Protein AF-A0A5S9M4U3-F1 (afdb_monomer)

InterPro domains:
  IPR005119 LysR, substrate-binding [PF03466] (2-97)
  IPR050950 HTH-type LysR transcriptional regulators [PTHR30419] (2-100)

Solvent-accessible surface area (backbone atoms only — not comparable to full-atom values): 9336 Å² total; per-residue (Å²): 132,76,88,87,79,42,76,60,57,55,48,52,53,52,37,47,74,72,73,43,84,86,84,79,92,76,88,82,89,54,63,70,58,49,49,55,40,22,76,67,69,76,48,7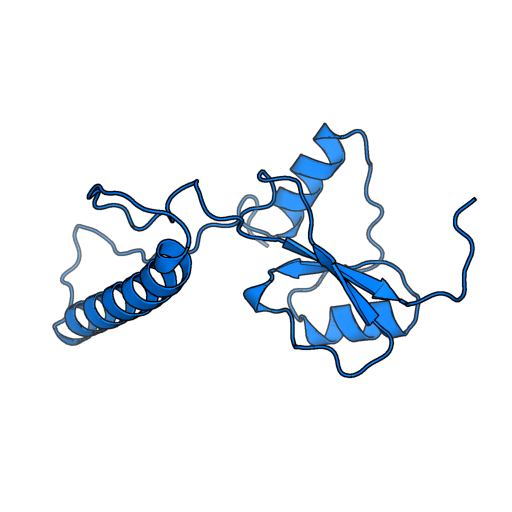3,40,85,41,54,49,90,72,59,66,90,71,92,64,69,53,45,77,45,73,51,88,60,79,80,55,51,80,90,75,73,92,84,80,63,88,92,54,88,75,50,71,70,54,53,52,50,50,50,55,55,50,55,53,52,49,52,55,49,48,66,64,35,77,79,57,89,86,86,84,91,73,101,57,78,62,79,70,90,87,58,89,54,46,34,30,31,41,39,56,71,67,81,85,81,92,127

Sequence (140 aa):
MKRGYGTRDLVDSVCKSAGIDLKYVYEGDEPTRLISLVEAEIGLAFIPSTAAKISWGKIKYLQVENHELVRDIALLWHTSRYMTQASLEFRKVVLDYFEAISNQSINLMHDSSRFDFFTRPKSQPASNIFLQVDGDEQFT

Organism: Bacillus safensis (NCBI:txid561879)

Foldseek 3Di:
DDPDADLVNLVCVVCVVVVHDDDDPDDDDDVVVQVVCQVVVVDKDWDFPVSDDPDPDQKDKAWDPDQSSDDWDADDDDPPDDQDPVNVVVVVVVVVVVVVVVVVVCVVPDDDDDDPDRGPPSPDRRTTIMIHGPDDDDDD

pLDDT: mean 71.34, std 19.54, range [30.78, 95.62]

Secondary structure (DSSP, 8-state):
--TTSSHHHHHHHHHHHTT-----S---S-HHHHHHHHHTTS--EEEEGGG-----SSEEEEEP--TTS---------TTSPPPHHHHHHHHHHHHHHHHHHHHHHTTS-------S-S--TTS---EEEEEE--SS---

Structure (mmCIF, N/CA/C/O backbone):
data_AF-A0A5S9M4U3-F1
#
_entry.id   AF-A0A5S9M4U3-F1
#
loop_
_atom_site.group_PDB
_atom_site.id
_atom_site.type_symbol
_atom_site.label_atom_id
_atom_site.label_alt_id
_atom_site.label_comp_id
_atom_site.label_asym_id
_atom_site.label_entity_id
_atom_site.label_seq_id
_atom_site.pdbx_PDB_ins_code
_atom_site.Cartn_x
_atom_site.Cartn_y
_atom_site.Cartn_z
_atom_site.occupancy
_atom_site.B_iso_or_equiv
_atom_site.auth_seq_id
_atom_site.auth_comp_id
_atom_site.auth_asym_id
_atom_site.auth_atom_id
_atom_site.pdbx_PDB_model_num
ATOM 1 N N . MET A 1 1 ? 4.776 -15.597 1.273 1.00 47.84 1 MET A N 1
ATOM 2 C CA . MET A 1 1 ? 3.856 -14.442 1.160 1.00 47.84 1 MET A CA 1
ATOM 3 C C . MET A 1 1 ? 2.558 -14.901 0.501 1.00 47.84 1 MET A C 1
ATOM 5 O O . MET A 1 1 ? 2.615 -15.786 -0.347 1.00 47.84 1 MET A O 1
ATOM 9 N N . LYS A 1 2 ? 1.389 -14.398 0.929 1.00 38.59 2 LYS A N 1
ATOM 10 C CA . LYS A 1 2 ? 0.100 -14.735 0.292 1.00 38.59 2 LYS A CA 1
ATOM 11 C C . LYS A 1 2 ? 0.012 -14.032 -1.066 1.00 38.59 2 LYS A C 1
ATOM 13 O O . LYS A 1 2 ? 0.212 -12.825 -1.121 1.00 38.59 2 LYS A O 1
ATOM 18 N N . ARG A 1 3 ? -0.304 -14.785 -2.123 1.00 40.22 3 ARG A N 1
ATOM 19 C CA . ARG A 1 3 ? -0.562 -14.253 -3.469 1.00 40.22 3 ARG A CA 1
ATOM 20 C C . ARG A 1 3 ? -1.827 -13.386 -3.464 1.00 40.22 3 ARG A C 1
ATOM 22 O O . ARG A 1 3 ? -2.834 -13.805 -2.891 1.00 40.22 3 ARG A O 1
ATOM 29 N N . GLY A 1 4 ? -1.773 -12.224 -4.109 1.00 48.28 4 GLY A N 1
ATOM 30 C CA . GLY A 1 4 ? -2.930 -11.392 -4.461 1.00 48.28 4 GLY A CA 1
ATOM 31 C C . GLY A 1 4 ? -3.094 -10.083 -3.686 1.00 48.28 4 GLY A C 1
ATOM 32 O O . GLY A 1 4 ? -4.063 -9.375 -3.932 1.00 48.28 4 GLY A O 1
ATOM 33 N N . TYR A 1 5 ? -2.192 -9.746 -2.758 1.00 54.50 5 TYR A N 1
ATOM 34 C CA . TYR A 1 5 ? -2.310 -8.530 -1.929 1.00 54.50 5 TYR A CA 1
ATOM 35 C C . TYR A 1 5 ? -0.956 -7.877 -1.599 1.00 54.50 5 TYR A C 1
ATOM 37 O O . TYR A 1 5 ? -0.856 -7.093 -0.651 1.00 54.50 5 TYR A O 1
ATOM 45 N N . GLY A 1 6 ? 0.113 -8.212 -2.323 1.00 71.50 6 GLY A N 1
ATOM 46 C CA . GLY A 1 6 ? 1.417 -7.562 -2.174 1.00 71.50 6 GLY A CA 1
ATOM 47 C C . GLY A 1 6 ? 1.564 -6.363 -3.109 1.00 71.50 6 GLY A C 1
ATOM 48 O O . GLY A 1 6 ? 1.027 -6.376 -4.212 1.00 71.50 6 GLY A O 1
ATOM 49 N N . THR A 1 7 ? 2.342 -5.351 -2.708 1.00 77.00 7 THR A N 1
ATOM 50 C CA . THR A 1 7 ? 2.776 -4.266 -3.613 1.00 77.00 7 THR A CA 1
ATOM 51 C C . THR A 1 7 ? 3.418 -4.840 -4.879 1.00 77.00 7 THR A C 1
ATOM 53 O O . THR A 1 7 ? 3.184 -4.329 -5.966 1.00 77.00 7 THR A O 1
ATOM 56 N N . ARG A 1 8 ? 4.147 -5.957 -4.744 1.00 82.56 8 ARG A N 1
ATOM 57 C CA . ARG A 1 8 ? 4.751 -6.687 -5.858 1.00 82.56 8 ARG A CA 1
ATOM 58 C C . ARG A 1 8 ? 3.736 -7.185 -6.883 1.00 82.56 8 ARG A C 1
ATOM 60 O O . ARG A 1 8 ? 3.893 -6.860 -8.044 1.00 82.56 8 ARG A O 1
ATOM 67 N N . ASP A 1 9 ? 2.702 -7.919 -6.467 1.00 84.38 9 ASP A N 1
ATOM 68 C CA . ASP A 1 9 ? 1.722 -8.491 -7.405 1.00 84.38 9 ASP A CA 1
ATOM 69 C C . ASP A 1 9 ? 1.047 -7.395 -8.250 1.00 84.38 9 ASP A C 1
ATOM 71 O O . ASP A 1 9 ? 0.834 -7.561 -9.451 1.00 84.38 9 ASP A O 1
ATOM 75 N N . LEU A 1 10 ? 0.739 -6.256 -7.618 1.00 83.56 10 LEU A N 1
ATOM 76 C CA . LEU A 1 10 ? 0.146 -5.096 -8.281 1.00 83.56 10 LEU A CA 1
ATOM 77 C C . LEU A 1 10 ? 1.114 -4.472 -9.296 1.00 83.56 10 LEU A C 1
ATOM 79 O O . LEU A 1 10 ? 0.748 -4.220 -10.442 1.00 83.56 10 LEU A O 1
ATOM 83 N N . VAL A 1 11 ? 2.356 -4.256 -8.872 1.00 85.50 11 VAL A N 1
ATOM 84 C CA . VAL A 1 11 ? 3.433 -3.710 -9.701 1.00 85.50 11 VAL A CA 1
ATOM 85 C C . VAL A 1 11 ? 3.743 -4.612 -10.893 1.00 85.50 11 VAL A C 1
ATOM 87 O O . VAL A 1 11 ? 3.779 -4.128 -12.021 1.00 85.50 11 VAL A O 1
ATOM 90 N N . ASP A 1 12 ? 3.900 -5.913 -10.655 1.00 87.44 12 ASP A N 1
ATOM 91 C CA . ASP A 1 12 ? 4.133 -6.925 -11.684 1.00 87.44 12 ASP A CA 1
ATOM 92 C C . ASP A 1 12 ? 3.002 -6.903 -12.715 1.00 87.44 12 ASP A C 1
ATOM 94 O O . ASP A 1 12 ? 3.259 -6.873 -13.918 1.00 87.44 12 ASP A O 1
A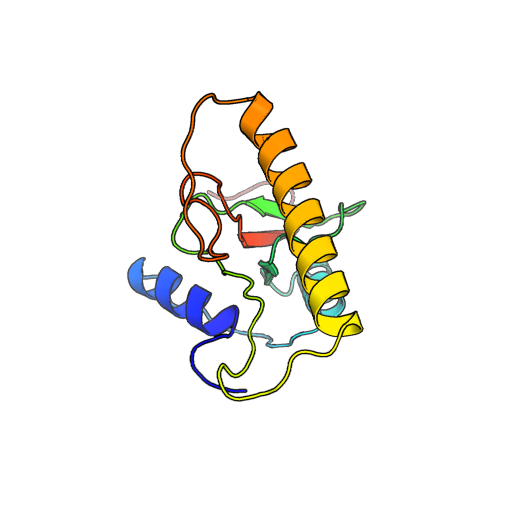TOM 98 N N . SER A 1 13 ? 1.744 -6.869 -12.260 1.00 86.06 13 SER A N 1
ATOM 99 C CA . SER A 1 13 ? 0.580 -6.825 -13.149 1.00 86.06 13 SER A CA 1
ATOM 100 C C . SER A 1 13 ? 0.58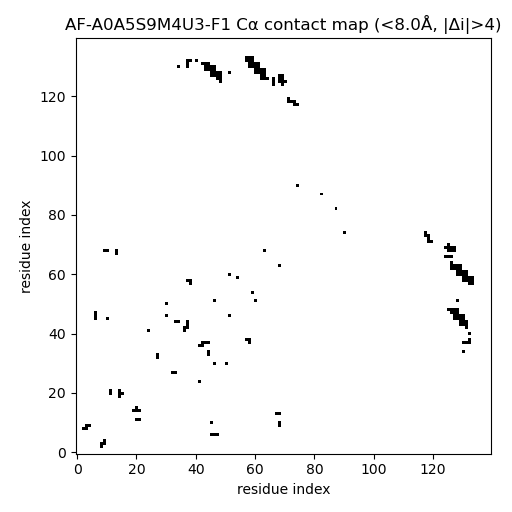6 -5.582 -14.040 1.00 86.06 13 SER A C 1
ATOM 102 O O . SER A 1 13 ? 0.400 -5.701 -15.253 1.00 86.06 13 SER A O 1
ATOM 104 N N . VAL A 1 14 ? 0.816 -4.399 -13.463 1.00 85.81 14 VAL A N 1
ATOM 105 C CA . VAL A 1 14 ? 0.801 -3.139 -14.219 1.00 85.81 14 VAL A CA 1
ATOM 106 C C . VAL A 1 14 ? 1.990 -3.055 -15.174 1.00 85.81 14 VAL A C 1
ATOM 108 O O . VAL A 1 14 ? 1.794 -2.797 -16.361 1.00 85.81 14 VAL A O 1
ATOM 111 N N . CYS A 1 15 ? 3.211 -3.334 -14.715 1.00 86.12 15 CYS A N 1
ATOM 112 C CA . CYS A 1 15 ? 4.393 -3.307 -15.578 1.00 86.12 15 CYS A CA 1
ATOM 113 C C . CYS A 1 15 ? 4.273 -4.313 -16.725 1.00 86.12 15 CYS A C 1
ATOM 115 O O . CYS A 1 15 ? 4.509 -3.953 -17.878 1.00 86.12 15 CYS A O 1
ATOM 117 N N . LYS A 1 16 ? 3.784 -5.527 -16.449 1.00 88.81 16 LYS A N 1
ATOM 118 C CA . LYS A 1 16 ? 3.544 -6.532 -17.486 1.00 88.81 16 LYS A CA 1
ATOM 119 C C . LYS A 1 16 ? 2.493 -6.086 -18.502 1.00 88.81 16 LYS A C 1
ATOM 121 O O . LYS A 1 16 ? 2.673 -6.330 -19.692 1.00 88.81 16 LYS A O 1
ATOM 126 N N . SER A 1 17 ? 1.423 -5.416 -18.064 1.00 86.44 17 SER A N 1
ATOM 127 C CA . SER A 1 17 ? 0.411 -4.856 -18.976 1.00 86.44 17 SER A CA 1
ATOM 128 C C . SER A 1 17 ? 0.977 -3.758 -19.887 1.00 86.44 17 SER A C 1
ATOM 130 O O . SER A 1 17 ? 0.551 -3.630 -21.031 1.00 86.44 17 SER A O 1
ATOM 132 N N . ALA A 1 18 ? 2.001 -3.039 -19.416 1.00 86.00 18 ALA A N 1
ATOM 133 C CA . ALA A 1 18 ? 2.753 -2.050 -20.182 1.00 86.00 18 ALA A CA 1
ATOM 134 C C . ALA A 1 18 ? 3.895 -2.657 -21.028 1.00 86.00 18 ALA A C 1
ATOM 136 O O . ALA A 1 18 ? 4.658 -1.917 -21.644 1.00 86.00 18 ALA A O 1
ATOM 137 N N . GLY A 1 19 ? 4.047 -3.988 -21.059 1.00 89.38 19 GLY A N 1
ATOM 138 C CA . GLY A 1 19 ? 5.121 -4.669 -21.793 1.00 89.38 19 GLY A CA 1
ATOM 139 C C . GLY A 1 19 ? 6.500 -4.592 -21.126 1.00 89.38 19 GLY A C 1
ATOM 140 O O . GLY A 1 19 ? 7.504 -4.900 -21.765 1.00 89.38 19 GLY A O 1
ATOM 141 N N . ILE A 1 20 ? 6.561 -4.195 -19.854 1.00 87.25 20 ILE A N 1
ATOM 142 C CA . ILE A 1 20 ? 7.789 -4.095 -19.062 1.00 87.25 20 ILE A CA 1
ATOM 143 C C . ILE A 1 20 ? 7.940 -5.363 -18.218 1.00 87.25 20 ILE A C 1
ATOM 145 O O . ILE A 1 20 ? 7.077 -5.678 -17.399 1.00 87.25 20 ILE A O 1
ATOM 149 N N . ASP A 1 21 ? 9.062 -6.062 -18.383 1.00 86.12 21 ASP A N 1
ATOM 150 C CA . ASP A 1 21 ? 9.426 -7.217 -17.558 1.00 86.12 21 ASP A CA 1
ATOM 151 C C . ASP A 1 21 ? 10.446 -6.805 -16.485 1.00 86.12 21 ASP A C 1
ATOM 153 O O . ASP A 1 21 ? 11.578 -6.415 -16.792 1.00 86.12 21 ASP A O 1
ATOM 157 N N . LEU A 1 22 ? 10.027 -6.832 -15.218 1.00 85.25 22 LEU A N 1
ATOM 158 C CA . LEU A 1 22 ? 10.832 -6.361 -14.092 1.00 85.25 22 LEU A CA 1
ATOM 159 C C . LEU A 1 22 ? 11.833 -7.431 -13.643 1.00 85.25 22 LEU A C 1
ATOM 161 O O . LEU A 1 22 ? 11.474 -8.565 -13.327 1.00 85.25 22 LEU A O 1
ATOM 165 N N . LYS A 1 23 ? 13.106 -7.045 -13.522 1.00 87.06 23 LYS A N 1
ATOM 166 C CA . LYS A 1 23 ? 14.156 -7.893 -12.941 1.00 87.06 23 LYS A CA 1
ATOM 167 C C . LYS A 1 23 ? 14.411 -7.491 -11.496 1.00 87.06 23 LYS A C 1
ATOM 169 O O . LYS A 1 23 ? 14.952 -6.425 -11.223 1.00 87.06 23 LYS A O 1
ATOM 174 N N . TYR A 1 24 ? 14.042 -8.368 -10.571 1.00 85.69 24 TYR A N 1
ATOM 175 C CA . TYR A 1 24 ? 14.189 -8.121 -9.141 1.00 85.69 24 TYR A CA 1
ATOM 176 C C . TYR A 1 24 ? 15.568 -8.546 -8.635 1.00 85.69 24 TYR A C 1
ATOM 178 O O . TYR A 1 24 ? 15.931 -9.717 -8.723 1.00 85.69 24 TYR A O 1
ATOM 186 N N . VAL A 1 25 ? 16.306 -7.600 -8.052 1.00 85.62 25 VAL A N 1
ATOM 187 C CA . VAL A 1 25 ? 17.566 -7.869 -7.331 1.00 85.62 25 VAL A CA 1
ATOM 188 C C . VAL A 1 25 ? 17.306 -8.119 -5.840 1.00 85.62 25 VAL A C 1
ATOM 190 O O . VAL A 1 25 ? 18.057 -8.836 -5.184 1.00 85.62 25 VAL A O 1
ATOM 193 N N . TYR A 1 26 ? 16.219 -7.560 -5.299 1.00 85.56 26 TYR A N 1
ATOM 194 C CA . TYR A 1 26 ? 15.832 -7.706 -3.899 1.00 85.56 26 TYR A CA 1
ATOM 195 C C . TYR A 1 26 ? 14.311 -7.591 -3.718 1.00 85.56 26 TYR A C 1
ATOM 197 O O . TYR A 1 26 ? 13.651 -6.824 -4.419 1.00 85.56 26 TYR A O 1
ATOM 205 N N . GLU A 1 27 ? 13.768 -8.333 -2.751 1.00 84.00 27 GLU A N 1
ATOM 206 C CA . GLU A 1 27 ? 12.375 -8.258 -2.305 1.00 84.00 27 GLU A CA 1
ATOM 207 C C . GLU A 1 27 ? 12.334 -8.304 -0.772 1.00 84.00 27 GLU A C 1
ATOM 209 O O . GLU A 1 27 ? 12.927 -9.187 -0.151 1.00 84.00 27 GLU A O 1
ATOM 214 N N . GLY A 1 28 ? 11.625 -7.355 -0.164 1.00 82.12 28 GLY A N 1
ATOM 215 C CA . GLY A 1 28 ? 11.455 -7.253 1.282 1.00 82.12 28 GLY A CA 1
ATOM 216 C C . GLY A 1 28 ? 10.345 -6.267 1.635 1.00 82.12 28 GLY A C 1
ATOM 217 O O . GLY A 1 28 ? 9.947 -5.449 0.806 1.00 82.12 28 GLY A O 1
ATOM 218 N N . ASP A 1 29 ? 9.827 -6.368 2.855 1.00 78.94 29 ASP A N 1
ATOM 219 C CA . ASP A 1 29 ? 8.747 -5.529 3.386 1.00 78.94 29 ASP A CA 1
ATOM 220 C C . ASP A 1 29 ? 9.243 -4.327 4.201 1.00 78.94 29 ASP A C 1
ATOM 222 O O . ASP A 1 29 ? 8.443 -3.459 4.538 1.00 78.94 29 ASP A O 1
ATOM 226 N N . GLU A 1 30 ? 10.549 -4.242 4.467 1.00 83.69 30 GLU A N 1
ATOM 227 C CA . GLU A 1 30 ? 11.165 -3.163 5.237 1.00 83.69 30 GLU A CA 1
ATOM 228 C C . GLU A 1 30 ? 11.531 -1.956 4.342 1.00 83.69 30 GLU A C 1
ATOM 230 O O . GLU A 1 30 ? 12.505 -2.028 3.578 1.00 83.69 30 GLU A O 1
ATOM 235 N N . PRO A 1 31 ? 10.819 -0.811 4.436 1.00 81.31 31 PRO A N 1
ATOM 236 C CA . PRO A 1 31 ? 11.045 0.331 3.549 1.00 81.31 31 PRO A CA 1
ATOM 237 C C . PRO A 1 31 ? 12.430 0.953 3.718 1.00 81.31 31 PRO A C 1
ATOM 239 O O . PRO A 1 31 ? 13.024 1.402 2.738 1.00 81.31 31 PRO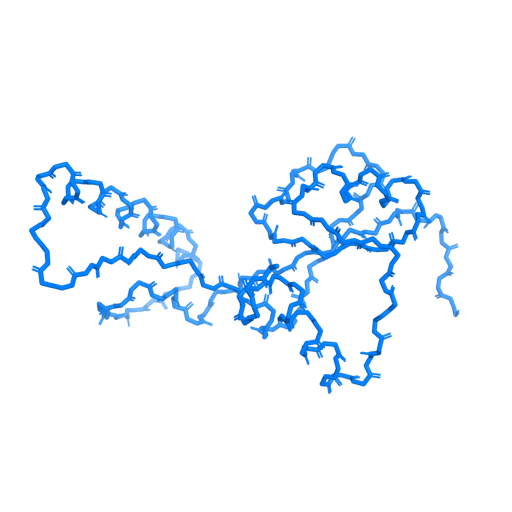 A O 1
ATOM 242 N N . THR A 1 32 ? 12.978 0.957 4.940 1.00 85.19 32 THR A N 1
ATOM 243 C CA . THR A 1 32 ? 14.323 1.501 5.180 1.00 85.19 32 THR A CA 1
ATOM 244 C C . THR A 1 32 ? 15.391 0.711 4.432 1.00 85.19 32 THR A C 1
ATOM 246 O O . THR A 1 32 ? 16.329 1.301 3.900 1.00 85.19 32 THR A O 1
ATOM 249 N N . ARG A 1 33 ? 15.215 -0.609 4.298 1.00 86.75 33 ARG A N 1
ATOM 250 C CA . ARG A 1 33 ? 16.144 -1.454 3.552 1.00 86.75 33 ARG A CA 1
ATOM 251 C C . ARG A 1 33 ? 16.085 -1.174 2.055 1.00 86.75 33 ARG A C 1
ATOM 253 O O . ARG A 1 33 ? 17.139 -1.098 1.430 1.00 86.75 33 ARG A O 1
ATOM 260 N N . LEU A 1 34 ? 14.886 -0.987 1.500 1.00 86.38 34 LEU A N 1
ATOM 261 C CA . LEU A 1 34 ? 14.705 -0.602 0.097 1.00 86.38 34 LEU A CA 1
ATOM 262 C C . LEU A 1 34 ? 15.360 0.750 -0.199 1.00 86.38 34 LEU A C 1
ATOM 264 O O . LEU A 1 34 ? 16.102 0.860 -1.170 1.00 86.38 34 LEU A O 1
ATOM 268 N N . ILE A 1 35 ? 15.155 1.739 0.676 1.00 86.06 35 ILE A N 1
ATOM 269 C CA . ILE A 1 35 ? 15.789 3.059 0.577 1.00 86.06 35 ILE A CA 1
ATOM 270 C C . ILE A 1 35 ? 17.316 2.930 0.525 1.00 86.06 35 ILE A C 1
ATOM 272 O O . ILE A 1 35 ? 17.928 3.438 -0.409 1.00 86.06 35 ILE A O 1
ATOM 276 N N . SER A 1 36 ? 17.926 2.193 1.459 1.00 87.44 36 SER A N 1
ATOM 277 C CA . SER A 1 36 ? 19.386 2.032 1.489 1.00 87.44 36 SER A CA 1
ATOM 278 C C . SER A 1 36 ? 19.954 1.324 0.256 1.00 87.44 36 SER A C 1
ATOM 280 O O . SER A 1 36 ? 21.097 1.574 -0.114 1.00 87.44 36 SER A O 1
ATOM 282 N N . LEU A 1 37 ? 19.196 0.422 -0.377 1.00 88.62 37 LEU A N 1
ATOM 283 C CA . LEU A 1 37 ? 19.628 -0.228 -1.620 1.00 88.62 37 LEU A CA 1
ATOM 284 C C . LEU A 1 37 ? 19.579 0.741 -2.804 1.00 88.62 37 LEU A C 1
ATOM 286 O O . LEU A 1 37 ? 20.479 0.717 -3.640 1.00 88.62 37 LEU A O 1
ATOM 290 N N . VAL A 1 38 ? 18.564 1.608 -2.854 1.00 88.81 38 VAL A N 1
ATOM 291 C CA . VAL A 1 38 ? 18.490 2.667 -3.866 1.00 88.81 38 VAL A CA 1
ATOM 292 C C . VAL A 1 38 ? 19.627 3.659 -3.659 1.00 88.81 38 VAL A C 1
ATOM 294 O O . VAL A 1 38 ? 20.347 3.924 -4.605 1.00 88.81 38 VAL A O 1
ATOM 297 N N . GLU A 1 39 ? 19.875 4.125 -2.433 1.00 87.38 39 GLU A N 1
ATOM 298 C CA . GLU A 1 39 ? 21.010 5.011 -2.114 1.00 87.38 39 GLU A CA 1
ATOM 299 C C . GLU A 1 39 ? 22.377 4.421 -2.491 1.00 87.38 39 GLU A C 1
ATOM 301 O O . GLU A 1 39 ? 23.305 5.169 -2.785 1.00 87.38 39 GLU A O 1
ATOM 306 N N . ALA A 1 40 ? 22.500 3.092 -2.489 1.00 88.62 40 ALA A N 1
ATOM 307 C CA . ALA A 1 40 ? 23.689 2.366 -2.929 1.00 88.62 40 ALA A CA 1
ATOM 308 C C . ALA A 1 40 ? 23.728 2.106 -4.450 1.00 88.62 40 ALA A C 1
ATOM 310 O O . ALA A 1 40 ? 24.543 1.303 -4.899 1.00 88.62 40 ALA A O 1
ATOM 311 N N . GLU A 1 41 ? 22.839 2.735 -5.226 1.00 88.19 41 GLU A N 1
ATOM 312 C CA . GLU A 1 41 ? 22.751 2.642 -6.693 1.00 88.19 41 GLU A CA 1
ATOM 313 C C . GLU A 1 41 ? 22.509 1.216 -7.218 1.00 88.19 41 GLU A C 1
ATOM 315 O O . GLU A 1 41 ? 22.803 0.888 -8.365 1.00 88.19 41 GLU A O 1
ATOM 320 N N . ILE A 1 42 ? 21.912 0.348 -6.394 1.00 88.50 42 ILE A N 1
ATOM 321 C CA . ILE A 1 42 ? 21.604 -1.039 -6.782 1.00 88.50 42 ILE A CA 1
ATOM 322 C C . ILE A 1 42 ? 20.403 -1.093 -7.744 1.00 88.50 42 ILE A C 1
ATOM 324 O O . ILE A 1 42 ? 20.237 -2.069 -8.478 1.00 88.50 42 ILE A O 1
ATOM 328 N N . GLY A 1 43 ? 19.567 -0.050 -7.770 1.00 87.06 43 GLY A N 1
ATOM 329 C CA . GLY A 1 43 ? 18.470 0.090 -8.725 1.00 87.06 43 GLY A CA 1
ATOM 330 C C . GLY A 1 43 ? 17.350 1.005 -8.235 1.00 87.06 43 GLY A C 1
ATOM 331 O O . GLY A 1 43 ? 17.571 1.913 -7.438 1.00 87.06 43 GLY A O 1
ATOM 332 N N . LEU A 1 44 ? 16.134 0.736 -8.719 1.00 88.75 44 LEU A N 1
ATOM 333 C CA . LEU A 1 44 ? 14.902 1.434 -8.344 1.00 88.75 44 LEU A CA 1
ATOM 334 C C . LEU A 1 44 ? 14.095 0.611 -7.336 1.00 88.75 44 LEU A C 1
ATOM 336 O O . LEU A 1 44 ? 14.114 -0.621 -7.366 1.00 88.75 44 LEU A O 1
ATOM 340 N N . ALA A 1 45 ? 13.324 1.293 -6.490 1.00 88.00 45 ALA A N 1
ATOM 341 C CA . ALA A 1 45 ? 12.391 0.643 -5.573 1.00 88.00 45 ALA A CA 1
ATOM 342 C C . ALA A 1 45 ? 10.973 1.188 -5.734 1.00 88.00 45 ALA A C 1
ATOM 344 O O . ALA A 1 45 ? 10.779 2.395 -5.848 1.00 88.00 45 ALA A O 1
ATOM 345 N N . PHE A 1 46 ? 9.994 0.287 -5.676 1.00 86.50 46 PHE A N 1
ATOM 346 C CA . PHE A 1 46 ? 8.574 0.612 -5.580 1.00 86.50 46 PHE A CA 1
ATOM 347 C C . PHE A 1 46 ? 8.162 0.642 -4.111 1.00 86.50 46 PHE A C 1
ATOM 349 O O . PHE A 1 46 ? 8.306 -0.368 -3.416 1.00 86.50 46 PHE A O 1
ATOM 356 N N . ILE A 1 47 ? 7.600 1.755 -3.645 1.00 82.25 47 ILE A N 1
ATOM 357 C CA . ILE A 1 47 ? 7.098 1.878 -2.275 1.00 82.25 47 ILE A CA 1
ATOM 358 C C . ILE A 1 47 ? 5.720 2.559 -2.240 1.00 82.25 47 ILE A C 1
ATOM 360 O O . ILE A 1 47 ? 5.435 3.458 -3.035 1.00 82.25 47 ILE A O 1
ATOM 364 N N . PRO A 1 48 ? 4.830 2.158 -1.316 1.00 79.69 48 PRO A N 1
ATOM 365 C CA . PRO A 1 48 ? 3.599 2.902 -1.078 1.00 79.69 48 PRO A CA 1
ATOM 366 C C . PRO A 1 48 ? 3.914 4.324 -0.598 1.00 79.69 48 PRO A C 1
ATOM 368 O O . PRO A 1 48 ? 4.819 4.512 0.217 1.00 79.69 48 PRO A O 1
ATOM 371 N N . SER A 1 49 ? 3.126 5.316 -1.018 1.00 78.88 49 SER A N 1
ATOM 372 C CA . SER A 1 49 ? 3.273 6.710 -0.558 1.00 78.88 49 SER A CA 1
ATOM 373 C C . SER A 1 49 ? 3.205 6.865 0.962 1.00 78.88 49 SER A C 1
ATOM 375 O O . SER A 1 49 ? 3.879 7.720 1.519 1.00 78.88 49 SER A O 1
ATOM 377 N N . THR A 1 50 ? 2.466 6.003 1.662 1.00 7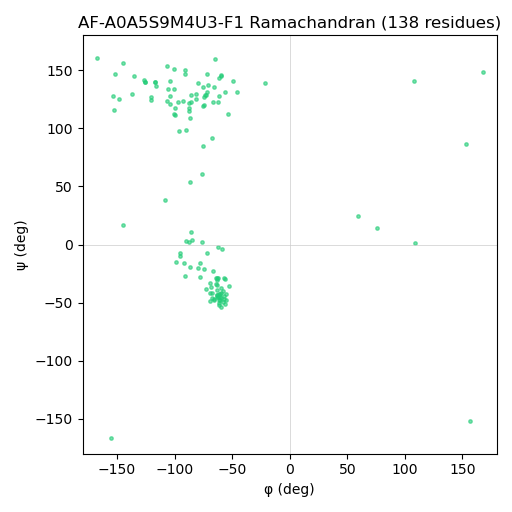7.31 50 THR A N 1
ATOM 378 C CA . THR A 1 50 ? 2.402 6.002 3.134 1.00 77.31 50 THR A CA 1
ATOM 379 C C . THR A 1 50 ? 3.723 5.619 3.806 1.00 77.31 50 THR A C 1
ATOM 381 O O . THR A 1 50 ? 3.924 5.933 4.975 1.00 77.31 50 THR A O 1
ATOM 384 N N . ALA A 1 51 ? 4.602 4.905 3.098 1.00 75.94 51 ALA A N 1
ATOM 385 C CA . ALA A 1 51 ? 5.934 4.533 3.571 1.00 75.94 51 ALA A CA 1
ATOM 386 C C . ALA A 1 51 ? 7.017 5.518 3.100 1.00 75.94 51 ALA A C 1
ATOM 388 O O . ALA A 1 51 ? 8.155 5.445 3.569 1.00 75.94 51 ALA A O 1
ATOM 389 N N . ALA A 1 52 ? 6.672 6.436 2.191 1.00 73.12 52 ALA A N 1
ATOM 390 C CA . ALA A 1 52 ? 7.567 7.497 1.772 1.00 73.12 52 ALA A CA 1
ATOM 391 C C . ALA A 1 52 ? 7.811 8.441 2.953 1.00 73.12 52 ALA A C 1
ATOM 393 O O . ALA A 1 52 ? 6.887 9.015 3.529 1.00 73.12 52 ALA A O 1
ATOM 394 N N . LYS A 1 53 ? 9.078 8.606 3.322 1.00 68.12 53 LYS A N 1
ATOM 395 C CA . LYS A 1 53 ? 9.496 9.671 4.234 1.00 68.12 53 LYS A CA 1
ATOM 396 C C . LYS A 1 53 ? 9.864 10.882 3.387 1.00 68.12 53 LYS A C 1
ATOM 398 O O . LYS A 1 53 ? 10.407 10.711 2.304 1.00 68.12 53 LYS A O 1
ATOM 403 N N . ILE A 1 54 ? 9.631 12.098 3.878 1.00 58.41 54 ILE A N 1
ATOM 404 C CA . ILE A 1 54 ? 10.200 13.305 3.255 1.00 58.41 54 ILE A CA 1
ATOM 405 C C . ILE A 1 54 ? 11.720 13.073 3.165 1.00 58.41 54 ILE A C 1
ATOM 407 O O . ILE A 1 54 ? 12.361 12.933 4.209 1.00 58.41 54 ILE A O 1
ATOM 411 N N . SER A 1 55 ? 12.293 12.922 1.961 1.00 56.78 55 SER A N 1
ATOM 412 C CA . SER A 1 55 ? 13.741 12.716 1.822 1.00 56.78 55 SER A CA 1
ATOM 413 C C . SER A 1 55 ? 14.467 14.011 2.137 1.00 56.78 55 SER A C 1
ATOM 415 O O . SER A 1 55 ? 14.148 15.069 1.608 1.00 56.78 55 SER A O 1
ATOM 417 N N . TRP A 1 56 ? 15.480 13.903 2.989 1.00 53.06 56 TRP A N 1
ATOM 418 C CA . TRP A 1 56 ? 16.474 14.948 3.233 1.00 53.06 56 TRP A CA 1
ATOM 419 C C . TRP A 1 56 ? 17.822 14.516 2.617 1.00 53.06 56 TRP A C 1
ATOM 421 O O . TRP A 1 56 ? 18.869 14.681 3.235 1.00 53.06 56 TRP A O 1
ATOM 431 N N . GLY A 1 57 ? 17.805 13.873 1.438 1.00 62.34 57 GLY A N 1
ATOM 432 C CA . GLY A 1 57 ? 18.964 13.158 0.879 1.00 62.34 57 GLY A CA 1
ATOM 433 C C . GLY A 1 57 ? 18.969 13.018 -0.651 1.00 62.34 57 GLY A C 1
ATOM 434 O O . GLY A 1 57 ? 18.200 13.680 -1.338 1.00 62.34 57 GLY A O 1
ATOM 435 N N . LYS A 1 58 ? 19.841 12.137 -1.173 1.00 73.19 58 LYS A N 1
ATOM 436 C CA . LYS A 1 58 ? 20.181 11.948 -2.608 1.00 73.19 58 LYS A CA 1
ATOM 437 C C . LYS A 1 58 ? 19.138 11.201 -3.457 1.00 73.19 58 LYS A C 1
ATOM 439 O O . LYS A 1 58 ? 19.381 10.915 -4.627 1.00 73.19 58 LYS A O 1
ATOM 444 N N . ILE A 1 59 ? 18.007 10.829 -2.864 1.00 80.12 59 ILE A N 1
ATOM 445 C CA . ILE A 1 59 ? 16.956 10.066 -3.540 1.00 80.12 59 ILE A CA 1
ATOM 446 C C . ILE A 1 59 ? 15.769 10.963 -3.865 1.00 80.12 59 ILE A C 1
ATOM 448 O O . ILE A 1 59 ? 15.275 11.723 -3.022 1.00 80.12 59 ILE A O 1
ATOM 452 N N . LYS A 1 60 ? 15.294 10.833 -5.098 1.00 81.69 60 LYS A N 1
ATOM 453 C CA . LYS A 1 60 ? 14.089 11.477 -5.596 1.00 81.69 60 LYS A CA 1
ATOM 454 C C . LYS A 1 60 ? 12.941 10.482 -5.591 1.00 81.69 60 LYS A C 1
ATOM 456 O O . LYS A 1 60 ? 13.068 9.342 -6.034 1.00 81.69 60 LYS A O 1
ATOM 461 N N . TYR A 1 61 ? 11.816 10.956 -5.075 1.00 83.12 61 TYR A N 1
ATOM 462 C CA . TYR A 1 61 ? 10.540 10.264 -5.093 1.00 83.12 61 TYR A CA 1
ATOM 463 C C . TYR A 1 61 ? 9.816 10.612 -6.397 1.00 83.12 61 TYR A C 1
ATOM 465 O O . TYR A 1 61 ? 9.458 11.768 -6.613 1.00 83.12 61 TYR A O 1
ATOM 473 N N . LEU A 1 62 ? 9.609 9.626 -7.265 1.00 82.88 62 LEU A N 1
ATOM 474 C CA . LEU A 1 62 ? 8.887 9.772 -8.524 1.00 82.88 62 LEU A CA 1
ATOM 475 C C . LEU A 1 62 ? 7.460 9.264 -8.357 1.00 82.88 62 LEU A C 1
ATOM 477 O O . LEU A 1 62 ? 7.236 8.087 -8.065 1.00 82.88 62 LEU A O 1
ATOM 481 N N . GLN A 1 63 ? 6.492 10.158 -8.527 1.00 75.38 63 GLN A N 1
ATOM 482 C CA . GLN A 1 63 ? 5.084 9.794 -8.511 1.00 75.38 63 GLN A CA 1
ATOM 483 C C . GLN A 1 63 ? 4.707 9.092 -9.814 1.00 75.38 63 GLN A C 1
ATOM 485 O O . GLN A 1 63 ? 5.052 9.552 -10.900 1.00 75.38 63 GLN A O 1
ATOM 490 N N . VAL A 1 64 ? 3.954 8.000 -9.704 1.00 75.12 64 VAL A N 1
ATOM 491 C CA . VAL A 1 64 ? 3.397 7.326 -10.877 1.00 75.12 64 VAL A CA 1
ATOM 492 C C . VAL A 1 64 ? 2.083 7.973 -11.276 1.00 75.12 64 VAL A C 1
ATOM 494 O O . VAL A 1 64 ? 1.184 8.116 -10.449 1.00 75.12 64 VAL A O 1
ATOM 497 N N . GLU A 1 65 ? 1.959 8.325 -12.552 1.00 68.38 65 GLU A N 1
ATOM 498 C CA . GLU A 1 65 ? 0.737 8.912 -13.116 1.00 68.38 65 GLU A CA 1
ATOM 499 C C . GLU A 1 65 ? -0.358 7.865 -13.393 1.00 68.38 65 GLU A C 1
ATOM 501 O O . GLU A 1 65 ? -1.530 8.207 -13.561 1.00 68.38 65 GLU A O 1
ATOM 506 N N . ASN A 1 66 ? -0.005 6.572 -13.419 1.00 67.00 66 ASN A N 1
ATOM 507 C CA . ASN A 1 66 ? -0.970 5.505 -13.667 1.00 67.00 66 ASN A CA 1
ATOM 508 C C . ASN A 1 66 ? -1.862 5.253 -12.436 1.00 67.00 66 ASN A C 1
ATOM 510 O O . ASN A 1 66 ? -1.391 4.843 -11.373 1.00 67.00 66 ASN A O 1
ATOM 514 N N . HIS A 1 67 ? -3.170 5.433 -12.625 1.00 63.66 67 HIS A N 1
ATOM 515 C CA . HIS A 1 67 ? -4.212 5.266 -11.609 1.00 63.66 67 HIS A CA 1
ATOM 516 C C . HIS A 1 67 ? -4.459 3.794 -11.229 1.00 63.66 67 HIS A C 1
ATOM 518 O O . HIS A 1 67 ? -5.202 3.519 -10.290 1.00 63.66 67 HIS A O 1
ATOM 524 N N . GLU A 1 68 ? -3.850 2.843 -11.938 1.00 70.00 68 GLU A N 1
ATOM 525 C CA . GLU A 1 68 ? -3.958 1.410 -11.641 1.00 70.00 68 GLU A CA 1
ATOM 526 C C . GLU A 1 68 ? -3.048 0.967 -10.489 1.00 70.00 68 GLU A C 1
ATOM 528 O O . GLU A 1 68 ? -3.300 -0.056 -9.858 1.00 70.00 68 GLU A O 1
ATOM 533 N N . LEU A 1 69 ? -2.013 1.746 -10.163 1.00 75.75 69 LEU A N 1
ATOM 534 C CA . LEU A 1 69 ? -1.090 1.468 -9.061 1.00 75.75 69 LEU A CA 1
ATOM 535 C C . LEU A 1 69 ? -1.614 2.033 -7.736 1.00 75.75 69 LEU A C 1
ATOM 537 O O . LEU A 1 69 ? -0.931 2.777 -7.036 1.00 75.75 69 LEU A O 1
ATOM 541 N N . VAL A 1 70 ? -2.840 1.652 -7.393 1.00 74.31 70 VAL A N 1
ATOM 542 C CA . VAL A 1 70 ? -3.543 2.078 -6.182 1.00 74.31 70 VAL A CA 1
ATOM 543 C C . VAL A 1 70 ? -3.806 0.870 -5.296 1.00 74.31 70 VAL A C 1
ATOM 545 O O . VAL A 1 70 ? -4.183 -0.202 -5.766 1.00 74.31 70 VAL A O 1
ATOM 548 N N . ARG A 1 71 ? -3.634 1.054 -3.985 1.00 73.62 71 ARG A N 1
ATOM 549 C CA . ARG A 1 71 ? -3.988 0.050 -2.986 1.00 73.62 71 ARG A CA 1
ATOM 550 C C . ARG A 1 71 ? -5.014 0.599 -2.007 1.00 73.62 71 ARG A C 1
ATOM 552 O O . ARG A 1 71 ? -4.766 1.608 -1.352 1.00 73.62 71 ARG A O 1
ATOM 559 N N . ASP A 1 72 ? -6.108 -0.137 -1.850 1.00 75.12 72 ASP A N 1
ATOM 560 C CA . ASP A 1 72 ? -7.112 0.153 -0.834 1.00 75.12 72 ASP A CA 1
ATOM 561 C C . ASP A 1 72 ? -6.679 -0.351 0.547 1.00 75.12 72 ASP A C 1
ATOM 563 O O . ASP A 1 72 ? -6.143 -1.456 0.706 1.00 75.12 72 ASP A O 1
ATOM 567 N N . ILE A 1 73 ? -6.950 0.467 1.563 1.00 75.50 73 ILE A N 1
ATOM 568 C CA . ILE A 1 73 ? -6.854 0.093 2.973 1.00 75.50 73 ILE A CA 1
ATOM 569 C C . ILE A 1 73 ? -8.279 -0.122 3.470 1.00 75.50 73 ILE A C 1
ATOM 571 O O . ILE A 1 73 ? -9.097 0.793 3.423 1.00 75.50 73 ILE A O 1
ATOM 575 N N . ALA A 1 74 ? -8.570 -1.328 3.953 1.00 79.75 74 ALA A N 1
ATOM 576 C CA . ALA A 1 74 ? -9.900 -1.702 4.415 1.00 79.75 74 ALA A CA 1
ATOM 577 C C . ALA A 1 74 ? -9.900 -2.027 5.911 1.00 79.75 74 ALA A C 1
ATOM 579 O O . ALA A 1 74 ? -9.047 -2.769 6.404 1.00 79.75 74 ALA A O 1
ATOM 580 N N . LEU A 1 75 ? -10.912 -1.524 6.618 1.00 82.94 75 LEU A N 1
ATOM 581 C CA . LEU A 1 75 ? -11.263 -1.988 7.956 1.00 82.94 75 LEU A CA 1
ATOM 582 C C . LEU A 1 75 ? -12.234 -3.169 7.821 1.00 82.94 75 LEU A C 1
ATOM 584 O O . LEU A 1 75 ? -13.330 -3.007 7.292 1.00 82.94 75 LEU A O 1
ATOM 588 N N . LEU A 1 76 ? -11.834 -4.356 8.286 1.00 85.75 76 LEU A N 1
ATOM 589 C CA . LEU A 1 76 ? -12.597 -5.599 8.121 1.00 85.75 76 LEU A CA 1
ATOM 590 C C . LEU A 1 76 ? -13.036 -6.171 9.472 1.00 85.75 76 LEU A C 1
ATOM 592 O O . LEU A 1 76 ? -12.263 -6.201 10.429 1.00 85.75 76 LEU A O 1
ATOM 596 N N . TRP A 1 77 ? -14.261 -6.691 9.533 1.00 86.31 77 TRP A N 1
ATOM 597 C CA . TRP A 1 77 ? -14.781 -7.439 10.677 1.00 86.31 77 TRP A CA 1
ATOM 598 C C . TRP A 1 77 ? -15.705 -8.565 10.212 1.00 86.31 77 TRP A C 1
ATOM 600 O O . TRP A 1 77 ? -16.277 -8.524 9.124 1.00 86.31 77 TRP A O 1
ATOM 610 N N . HIS A 1 78 ? -15.852 -9.593 11.046 1.00 88.44 78 HIS A N 1
ATOM 611 C CA . HIS A 1 78 ? -16.771 -10.691 10.769 1.00 88.44 78 HIS A CA 1
ATOM 612 C C . HIS A 1 78 ? -18.198 -10.288 11.154 1.00 88.44 78 HIS A C 1
ATOM 614 O O . HIS A 1 78 ? -18.440 -9.935 12.307 1.00 88.44 78 HIS A O 1
ATOM 620 N N . THR A 1 79 ? -19.149 -10.385 10.225 1.00 84.12 79 THR A N 1
ATOM 621 C CA . THR A 1 79 ? -20.538 -9.927 10.429 1.00 84.12 79 THR A CA 1
ATOM 622 C C . THR A 1 79 ? -21.267 -10.673 11.543 1.00 84.12 79 THR A C 1
ATOM 624 O O . THR A 1 79 ? -22.130 -10.103 12.199 1.00 84.12 79 THR A O 1
ATOM 627 N N . SER A 1 80 ? -20.903 -11.932 11.800 1.00 87.25 80 SER A N 1
ATOM 628 C CA . SER A 1 80 ? -21.529 -12.742 12.853 1.00 87.25 80 SER A CA 1
ATOM 629 C C . SER A 1 80 ? -20.888 -12.590 14.241 1.00 87.25 80 SER A C 1
ATOM 631 O O . SER A 1 80 ? -21.259 -13.326 15.155 1.00 87.25 80 SER A O 1
ATOM 633 N N . ARG A 1 81 ? -19.866 -11.737 14.406 1.00 85.06 81 ARG A N 1
ATOM 634 C CA . ARG A 1 81 ? -19.174 -11.557 15.693 1.00 85.06 81 ARG A CA 1
ATOM 635 C C . ARG A 1 81 ? -19.611 -10.259 16.356 1.00 85.06 81 ARG A C 1
ATOM 637 O O . ARG A 1 81 ? -19.751 -9.234 15.699 1.00 85.06 81 ARG A O 1
ATOM 644 N N . TYR A 1 82 ? -19.774 -10.313 17.675 1.00 88.50 82 TYR A N 1
ATOM 645 C CA . TYR A 1 82 ? -20.046 -9.131 18.484 1.00 88.50 82 TYR A CA 1
ATOM 646 C C . TYR A 1 82 ? -18.889 -8.126 18.375 1.00 88.50 82 TYR A C 1
ATOM 648 O O . TYR A 1 82 ? -17.732 -8.486 18.608 1.00 88.50 82 TYR A O 1
ATOM 656 N N . MET A 1 83 ? -19.197 -6.871 18.040 1.00 88.44 83 MET A N 1
ATOM 657 C CA . MET A 1 83 ? -18.244 -5.766 18.145 1.00 88.44 83 MET A CA 1
ATOM 658 C C . MET A 1 83 ? -18.296 -5.208 19.563 1.00 88.44 83 MET A C 1
ATOM 660 O O . MET A 1 83 ? -19.346 -4.774 20.028 1.00 88.44 83 MET A O 1
ATOM 664 N N . THR A 1 84 ? -17.155 -5.207 20.251 1.00 93.12 84 THR A N 1
ATOM 665 C CA . THR A 1 84 ? -17.056 -4.574 21.571 1.00 93.12 84 THR A CA 1
ATOM 666 C C . THR A 1 84 ? -17.270 -3.066 21.467 1.00 93.12 84 THR A C 1
ATOM 668 O O . T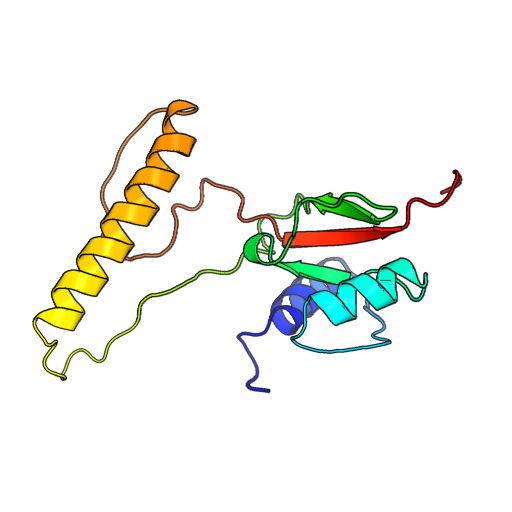HR A 1 84 ? -17.046 -2.483 20.404 1.00 93.12 84 THR A O 1
ATOM 671 N N . GLN A 1 85 ? -17.618 -2.412 22.580 1.00 94.31 85 GLN A N 1
ATOM 672 C CA . GLN A 1 85 ? -17.712 -0.950 22.606 1.00 94.31 85 GLN A CA 1
ATOM 673 C C . GLN A 1 85 ? -16.398 -0.302 22.146 1.00 94.31 85 GLN A C 1
ATOM 675 O O . GLN A 1 85 ? -16.418 0.594 21.314 1.00 94.31 85 GLN A O 1
ATOM 680 N N . ALA A 1 86 ? -15.248 -0.824 22.589 1.00 95.50 86 ALA A N 1
ATOM 681 C CA . ALA A 1 86 ? -13.941 -0.345 22.142 1.00 95.50 86 ALA A CA 1
ATOM 682 C C . ALA A 1 86 ? -13.747 -0.479 20.618 1.00 95.50 86 ALA A C 1
ATOM 684 O O . ALA A 1 86 ? -13.177 0.409 19.992 1.00 95.50 86 ALA A O 1
ATOM 685 N N . SER A 1 87 ? -14.252 -1.553 19.999 1.00 92.12 87 SER A N 1
ATOM 686 C CA . SER A 1 87 ? -14.203 -1.736 18.540 1.00 92.12 87 SER A CA 1
ATOM 687 C C . SER A 1 87 ? -15.098 -0.746 17.790 1.00 92.12 87 SER A C 1
ATOM 689 O O . SER A 1 87 ? -14.727 -0.299 16.706 1.00 92.12 87 SER A O 1
ATOM 691 N N . LEU A 1 88 ? -16.265 -0.408 18.348 1.00 91.94 88 LEU A N 1
ATOM 692 C CA . LEU A 1 88 ? -17.171 0.595 17.781 1.00 91.94 88 LEU A CA 1
ATOM 693 C C . LEU A 1 88 ? -16.557 1.997 17.850 1.00 91.94 88 LEU A C 1
ATOM 695 O O . LEU A 1 88 ? -16.536 2.694 16.837 1.00 91.94 88 LEU A O 1
ATOM 699 N N . GLU A 1 89 ? -15.991 2.369 19.000 1.00 95.62 89 GLU A N 1
ATOM 700 C CA . GLU A 1 89 ? -15.294 3.651 19.160 1.00 95.62 89 GLU A CA 1
ATOM 701 C C . GLU A 1 89 ? -14.068 3.740 18.248 1.00 95.62 89 GLU A C 1
ATOM 703 O O . GLU A 1 89 ? -13.880 4.740 17.561 1.00 95.62 89 GLU A O 1
ATOM 708 N N . PHE A 1 90 ? -13.264 2.675 18.158 1.00 93.00 90 PHE A N 1
ATOM 709 C CA . PHE A 1 90 ? -12.127 2.639 17.238 1.00 93.00 90 PHE A CA 1
ATOM 710 C C . PHE A 1 90 ? -12.567 2.816 15.780 1.00 93.00 90 PHE A C 1
ATOM 712 O O . PHE A 1 90 ? -11.985 3.625 15.060 1.00 93.00 90 PHE A O 1
ATOM 719 N N . ARG A 1 91 ? -13.622 2.106 15.347 1.00 91.50 91 ARG A N 1
ATOM 720 C CA . ARG A 1 91 ? -14.192 2.280 14.003 1.00 91.50 91 ARG A CA 1
ATOM 721 C C . ARG A 1 91 ? -14.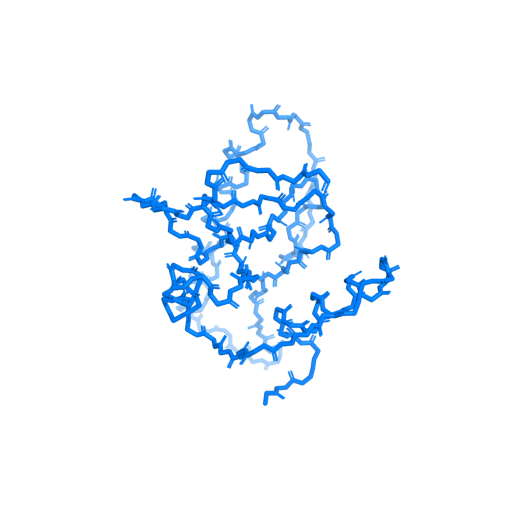576 3.738 13.774 1.00 91.50 91 ARG A C 1
ATOM 723 O O . ARG A 1 91 ? -14.210 4.282 12.741 1.00 91.50 91 ARG A O 1
ATOM 730 N N . LYS A 1 92 ? -15.278 4.361 14.721 1.00 92.38 92 LYS A N 1
ATOM 731 C CA . LYS A 1 92 ? -15.678 5.767 14.623 1.00 92.38 92 LYS A CA 1
ATOM 732 C C . LYS A 1 92 ? -14.466 6.688 14.455 1.00 92.38 92 LYS A C 1
ATOM 734 O O . LYS A 1 92 ? -14.429 7.449 13.500 1.00 92.38 92 LYS A O 1
ATOM 739 N N . VAL A 1 93 ? -13.442 6.546 15.299 1.00 94.62 93 VAL A N 1
ATOM 740 C CA . VAL A 1 93 ? -12.205 7.345 15.212 1.00 94.62 93 VAL A CA 1
ATOM 741 C C . VAL A 1 93 ? -11.532 7.209 13.845 1.00 94.62 93 VAL A C 1
ATOM 743 O O . VAL A 1 93 ? -11.111 8.208 13.268 1.00 94.62 93 VAL A O 1
ATOM 746 N N . VAL A 1 94 ? -11.436 5.988 13.311 1.00 90.62 94 VAL A N 1
ATOM 747 C CA . VAL A 1 94 ? -10.848 5.746 11.984 1.00 90.62 94 VAL A CA 1
ATOM 748 C C . VAL A 1 94 ? -11.665 6.433 10.887 1.00 90.62 94 VAL A C 1
ATOM 750 O O . VAL A 1 94 ? -11.078 7.075 10.019 1.00 90.62 94 VAL A O 1
ATOM 753 N N . LEU A 1 95 ? -12.997 6.323 10.928 1.00 87.56 95 LEU A N 1
ATOM 754 C CA . LEU A 1 95 ? -13.878 6.973 9.953 1.00 87.56 95 LEU A CA 1
ATOM 755 C C . LEU A 1 95 ? -13.725 8.500 10.001 1.00 87.56 95 LEU A C 1
ATOM 757 O O . LEU A 1 95 ? -13.423 9.102 8.973 1.00 87.56 95 LEU A O 1
ATOM 761 N N . ASP A 1 96 ? -13.836 9.092 11.192 1.00 89.62 96 ASP A N 1
ATOM 762 C CA . ASP A 1 96 ? -13.753 10.541 11.400 1.00 89.62 96 ASP A CA 1
ATOM 763 C C . ASP A 1 96 ? -12.389 11.098 10.936 1.00 89.62 96 ASP A C 1
ATOM 765 O O . ASP A 1 96 ? -12.313 12.142 10.284 1.00 89.62 96 ASP A O 1
ATOM 769 N N . TYR A 1 97 ? -11.293 10.384 11.224 1.00 87.50 97 TYR A N 1
ATOM 770 C CA . TYR A 1 97 ? -9.933 10.779 10.835 1.00 87.50 97 TYR A CA 1
ATOM 771 C C . TYR A 1 97 ? -9.762 10.876 9.315 1.00 87.50 97 TYR A C 1
ATOM 773 O O . TYR A 1 97 ? -9.269 11.877 8.791 1.00 87.50 97 TYR A O 1
ATOM 781 N N . PHE A 1 98 ? -10.173 9.838 8.591 1.00 83.50 98 PHE A N 1
ATOM 782 C CA . PHE A 1 98 ? -10.018 9.796 7.139 1.00 83.50 98 PHE A CA 1
ATOM 783 C C . PHE A 1 98 ? -11.060 10.647 6.409 1.00 83.50 98 PHE A C 1
ATOM 785 O O . PHE A 1 98 ? -10.748 11.166 5.337 1.00 83.50 98 PHE A O 1
ATOM 792 N N . GLU A 1 99 ? -12.251 10.854 6.978 1.00 84.75 99 GLU A N 1
ATOM 793 C CA . GLU A 1 99 ? -13.209 11.841 6.471 1.00 84.75 99 GLU A CA 1
ATOM 794 C C . GLU A 1 99 ? -12.618 13.255 6.551 1.00 84.75 99 GLU A C 1
ATOM 796 O O . GLU A 1 99 ? -12.646 13.990 5.564 1.00 84.75 99 GLU A O 1
ATOM 801 N N . ALA A 1 100 ? -11.986 13.618 7.672 1.00 83.75 100 ALA A N 1
ATOM 802 C CA . ALA A 1 100 ? -11.318 14.910 7.817 1.00 83.75 100 ALA A CA 1
ATOM 803 C C . ALA A 1 100 ? -10.175 15.103 6.800 1.00 83.75 100 ALA A C 1
ATOM 805 O O . ALA A 1 100 ? -10.065 16.168 6.189 1.00 83.75 100 ALA A O 1
ATOM 806 N N . ILE A 1 101 ? -9.357 14.071 6.567 1.00 79.88 101 ILE A N 1
ATOM 807 C CA . ILE A 1 101 ? -8.264 14.107 5.576 1.00 79.88 101 ILE A CA 1
ATOM 808 C C . ILE A 1 101 ? -8.804 14.198 4.145 1.00 79.88 101 ILE A C 1
ATOM 810 O O . ILE A 1 101 ? -8.282 14.967 3.333 1.00 79.88 101 ILE A O 1
ATOM 814 N N . SER A 1 102 ? -9.867 13.451 3.836 1.00 74.06 102 SER A N 1
ATOM 815 C CA . SER A 1 102 ? -10.544 13.517 2.539 1.00 74.06 102 SER A CA 1
ATOM 816 C C . SER A 1 102 ? -11.145 14.906 2.311 1.00 74.06 102 SER A C 1
ATOM 818 O O . SER A 1 102 ? -10.960 15.492 1.250 1.00 74.06 102 SER A O 1
ATOM 820 N N . ASN A 1 103 ? -11.790 15.495 3.319 1.00 61.69 103 ASN A N 1
ATOM 821 C CA . ASN A 1 103 ? -12.416 16.816 3.215 1.00 61.69 103 ASN A CA 1
ATOM 822 C C . ASN A 1 103 ? -11.395 17.957 3.087 1.00 61.69 103 ASN A C 1
ATOM 824 O O . ASN A 1 103 ? -11.632 18.919 2.356 1.00 61.69 103 ASN A O 1
ATOM 828 N N . GLN A 1 104 ? -10.218 17.836 3.708 1.00 54.72 104 GLN A N 1
ATOM 829 C CA . GLN A 1 104 ? -9.107 18.769 3.476 1.00 54.72 104 GLN A CA 1
ATOM 830 C C . GLN A 1 104 ? -8.596 18.736 2.032 1.00 54.72 104 GLN A C 1
ATOM 832 O O . GLN A 1 104 ? -8.134 19.753 1.522 1.00 54.72 104 GLN A O 1
ATOM 837 N N . SER A 1 105 ? -8.717 17.593 1.359 1.00 48.59 105 SER A N 1
ATOM 838 C CA . SER A 1 105 ? -8.338 17.432 -0.043 1.00 48.59 105 SER A CA 1
ATOM 839 C C . SER A 1 105 ? -9.500 17.700 -1.024 1.00 48.59 105 SER A C 1
ATOM 841 O O . SER A 1 105 ? -9.247 17.987 -2.191 1.00 48.59 105 SER A O 1
ATOM 843 N N . ILE A 1 106 ? -10.754 17.720 -0.544 1.00 43.72 106 ILE A N 1
ATOM 844 C CA . ILE A 1 106 ? -11.981 18.111 -1.276 1.00 43.72 106 ILE A CA 1
ATOM 845 C C . ILE A 1 106 ? -12.246 19.630 -1.227 1.00 43.72 106 ILE A C 1
ATOM 847 O O . ILE A 1 106 ? -12.892 20.159 -2.125 1.00 43.72 106 ILE A O 1
ATOM 851 N N . ASN A 1 107 ? -11.664 20.393 -0.293 1.00 34.62 107 ASN A N 1
ATOM 852 C CA . ASN A 1 107 ? -11.711 21.869 -0.349 1.00 34.62 107 ASN A CA 1
ATOM 853 C C . ASN A 1 107 ? -11.019 22.477 -1.594 1.00 34.62 107 ASN A C 1
ATOM 855 O O . ASN A 1 107 ? -11.066 23.690 -1.788 1.00 34.62 107 ASN A O 1
ATOM 859 N N . LEU A 1 108 ? -10.415 21.650 -2.456 1.00 40.84 108 LEU A N 1
ATOM 860 C CA . LEU A 1 108 ? -9.945 22.035 -3.787 1.00 40.84 108 LEU A CA 1
ATOM 861 C C . LEU A 1 108 ? -10.899 21.659 -4.935 1.00 40.84 108 LEU A C 1
ATOM 863 O O . LEU A 1 108 ? -10.730 22.214 -6.016 1.00 40.84 108 LEU A O 1
ATOM 867 N N . MET A 1 109 ? -11.900 20.788 -4.752 1.00 34.34 109 MET A N 1
ATOM 868 C CA . MET A 1 109 ? -12.872 20.432 -5.800 1.00 34.34 109 MET A CA 1
ATOM 869 C C . MET A 1 109 ? -14.218 20.003 -5.192 1.00 34.34 109 MET A C 1
ATOM 871 O O . MET A 1 109 ? -14.312 19.002 -4.494 1.00 34.34 109 MET A O 1
ATOM 875 N N . HIS A 1 110 ? -15.254 20.793 -5.471 1.00 36.03 110 HIS A N 1
ATOM 876 C CA . HIS A 1 110 ? -16.629 20.651 -4.988 1.00 36.03 110 HIS A CA 1
ATOM 877 C C . HIS A 1 110 ? -17.321 19.322 -5.375 1.00 36.03 110 HIS A C 1
ATOM 879 O O . HIS A 1 110 ? -17.225 18.877 -6.515 1.00 36.03 110 HIS A O 1
ATOM 885 N N . ASP A 1 111 ? -18.167 18.864 -4.442 1.00 36.44 111 ASP A N 1
ATOM 886 C CA . ASP A 1 111 ? -19.484 18.215 -4.614 1.00 36.44 111 ASP A CA 1
ATOM 887 C C . ASP A 1 111 ? -19.663 16.696 -4.342 1.00 36.44 111 ASP A C 1
ATOM 889 O O . ASP A 1 111 ? -18.834 15.830 -4.602 1.00 36.44 111 ASP A O 1
ATOM 893 N N . SER A 1 112 ? -20.827 16.468 -3.738 1.00 37.12 112 SER A N 1
ATOM 894 C CA . SER A 1 112 ? -21.448 15.422 -2.934 1.00 37.12 112 SER A CA 1
ATOM 895 C C . SER A 1 112 ? -21.600 14.026 -3.548 1.00 37.12 112 SER A C 1
ATOM 897 O O . SER A 1 112 ? -22.042 13.869 -4.681 1.00 37.12 112 SER A O 1
ATOM 899 N N . SER A 1 113 ? -21.459 12.982 -2.721 1.00 32.28 113 SER A N 1
ATOM 900 C CA . SER A 1 113 ? -22.582 12.138 -2.252 1.00 32.28 113 SER A CA 1
ATOM 901 C C . SER A 1 113 ? -22.107 10.841 -1.569 1.00 32.28 113 SER A C 1
ATOM 903 O O . SER A 1 113 ? -21.045 10.289 -1.833 1.00 32.28 113 SER A O 1
ATOM 905 N N . ARG A 1 114 ? -22.930 10.417 -0.612 1.00 44.50 114 ARG A N 1
ATOM 906 C CA . ARG A 1 114 ? -22.761 9.413 0.447 1.00 44.50 114 ARG A CA 1
ATOM 907 C C . ARG A 1 114 ? -22.805 7.968 -0.082 1.00 44.50 114 ARG A C 1
ATOM 909 O O . ARG A 1 114 ? -23.810 7.616 -0.686 1.00 44.50 114 ARG A O 1
ATOM 916 N N . PHE A 1 115 ? -21.816 7.119 0.238 1.00 32.75 115 PHE A N 1
ATOM 917 C CA . PHE A 1 115 ? -21.933 5.648 0.164 1.00 32.75 115 PHE A CA 1
ATOM 918 C C . PHE A 1 115 ? -21.078 4.931 1.227 1.00 32.75 115 PHE A C 1
ATOM 920 O O . PHE A 1 115 ? -19.870 5.130 1.318 1.00 32.75 115 PHE A O 1
ATOM 927 N N . ASP A 1 116 ? -21.737 4.071 2.013 1.00 35.44 116 ASP A N 1
ATOM 928 C CA . ASP A 1 116 ? -21.160 3.167 3.014 1.00 35.44 116 ASP A CA 1
ATOM 929 C C . ASP A 1 116 ? -20.484 1.959 2.342 1.00 35.44 116 ASP A C 1
ATOM 931 O O . ASP A 1 116 ? -21.076 0.895 2.202 1.00 35.44 116 ASP A O 1
ATOM 935 N N . PHE A 1 117 ? -19.231 2.130 1.940 1.00 32.97 117 PHE A N 1
ATOM 936 C CA . PHE A 1 117 ? -18.176 1.114 1.898 1.00 32.97 117 PHE A CA 1
ATOM 937 C C . PHE A 1 117 ? -16.883 1.913 2.028 1.00 32.97 117 PHE A C 1
ATOM 939 O O . PHE A 1 117 ? -16.692 2.878 1.296 1.00 32.97 117 PHE A O 1
ATOM 946 N N . PHE A 1 118 ? -16.001 1.568 2.967 1.00 39.88 118 PHE A N 1
ATOM 947 C CA . PHE A 1 118 ? -14.733 2.282 3.139 1.00 39.88 118 PHE A CA 1
ATOM 948 C C . PHE A 1 118 ? -13.731 1.871 2.045 1.00 39.88 118 PHE A C 1
ATOM 950 O O . PHE A 1 118 ? -12.690 1.279 2.305 1.00 39.88 118 PHE A O 1
ATOM 957 N N . THR A 1 119 ? -14.108 2.120 0.797 1.00 43.25 119 THR A N 1
ATOM 958 C CA . THR A 1 119 ? -13.236 2.214 -0.368 1.00 43.25 119 THR A CA 1
ATOM 959 C C . THR A 1 119 ? -13.175 3.693 -0.708 1.00 43.25 119 THR A C 1
ATOM 961 O O . THR A 1 119 ? -14.215 4.329 -0.885 1.00 43.25 119 THR A O 1
ATOM 964 N N . ARG A 1 120 ? -11.964 4.246 -0.745 1.00 41.25 120 ARG A N 1
ATOM 965 C CA . ARG A 1 120 ? -11.695 5.654 -1.055 1.00 41.25 120 ARG A CA 1
ATOM 966 C C . ARG A 1 120 ? -12.444 6.074 -2.340 1.00 41.25 120 ARG A C 1
ATOM 968 O O . ARG A 1 120 ? -12.495 5.276 -3.279 1.00 41.25 120 ARG A O 1
ATOM 975 N N . PRO A 1 121 ? -13.012 7.293 -2.433 1.00 36.16 121 PRO A N 1
ATOM 976 C CA . PRO A 1 121 ? -13.578 7.778 -3.690 1.00 36.16 121 PRO A CA 1
ATOM 977 C C . PRO A 1 121 ? -12.507 7.743 -4.792 1.00 36.16 121 PRO A C 1
ATOM 979 O O . PRO A 1 121 ? -11.386 8.213 -4.597 1.00 36.16 121 PRO A O 1
ATOM 982 N N . LYS A 1 122 ? -12.857 7.180 -5.959 1.00 40.56 122 LYS A N 1
ATOM 983 C CA . LYS A 1 122 ? -11.977 6.984 -7.133 1.00 40.56 122 LYS A CA 1
ATOM 984 C C . LYS A 1 122 ? -11.370 8.277 -7.715 1.00 40.56 122 LYS A C 1
ATOM 986 O O . LYS A 1 122 ? -10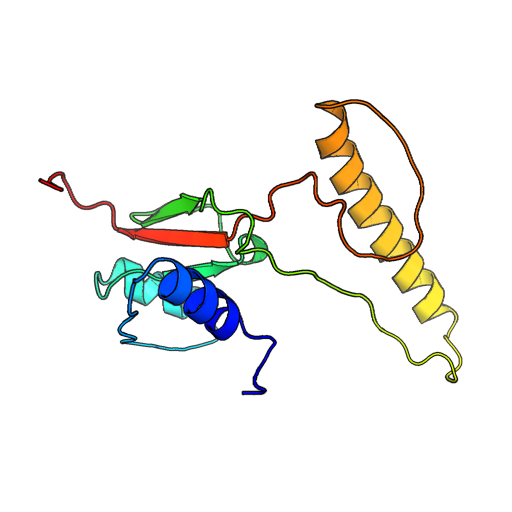.589 8.201 -8.655 1.00 40.56 122 LYS A O 1
ATOM 991 N N . SER A 1 123 ? -11.734 9.449 -7.197 1.00 41.47 123 SER A N 1
ATOM 992 C CA . SER A 1 123 ? -11.338 10.768 -7.707 1.00 41.47 123 SER A CA 1
ATOM 993 C C . SER A 1 123 ? -10.043 11.320 -7.104 1.00 41.47 123 SER A C 1
ATOM 995 O O . SER A 1 123 ? -9.655 12.442 -7.420 1.00 41.47 123 SER A O 1
ATOM 997 N N . GLN A 1 124 ? -9.360 10.560 -6.247 1.00 40.97 124 GLN A N 1
ATOM 998 C CA . GLN A 1 124 ? -8.128 11.001 -5.601 1.00 40.97 124 GLN A CA 1
ATOM 999 C C . GLN A 1 124 ? -6.979 10.048 -5.949 1.00 40.97 124 GLN A C 1
ATOM 1001 O O . GLN A 1 124 ? -7.098 8.851 -5.668 1.00 40.97 124 GLN A O 1
ATOM 1006 N N . PRO A 1 125 ? -5.852 10.526 -6.516 1.00 38.62 125 PRO A N 1
ATOM 1007 C CA . PRO A 1 125 ? -4.744 9.638 -6.831 1.00 38.62 125 PRO A CA 1
ATOM 1008 C C . PRO A 1 125 ? -4.227 9.031 -5.523 1.00 38.62 125 PRO A C 1
ATOM 1010 O O . PRO A 1 125 ? -3.912 9.736 -4.560 1.00 38.62 125 PRO A O 1
ATOM 1013 N N . ALA A 1 126 ? -4.212 7.703 -5.423 1.00 45.69 126 ALA A N 1
ATOM 1014 C CA . ALA A 1 126 ? -3.332 7.034 -4.474 1.00 45.69 126 ALA A CA 1
ATOM 1015 C C . ALA A 1 126 ? -2.047 6.798 -5.252 1.00 45.69 126 ALA A C 1
ATOM 1017 O O . ALA A 1 126 ? -1.971 5.919 -6.102 1.00 45.69 126 ALA A O 1
ATOM 1018 N N . SER A 1 127 ? -1.074 7.674 -5.048 1.00 50.59 127 SER A N 1
ATOM 1019 C CA . SER A 1 127 ? 0.198 7.559 -5.731 1.00 50.59 127 SER A CA 1
ATOM 1020 C C . SER A 1 127 ? 0.996 6.432 -5.090 1.00 50.59 127 SER A C 1
ATOM 1022 O O . SER A 1 127 ? 1.320 6.475 -3.900 1.00 50.59 127 SER A O 1
ATOM 1024 N N . ASN A 1 128 ? 1.331 5.414 -5.875 1.00 59.50 128 ASN A N 1
ATOM 1025 C CA . ASN A 1 128 ? 2.565 4.691 -5.618 1.00 59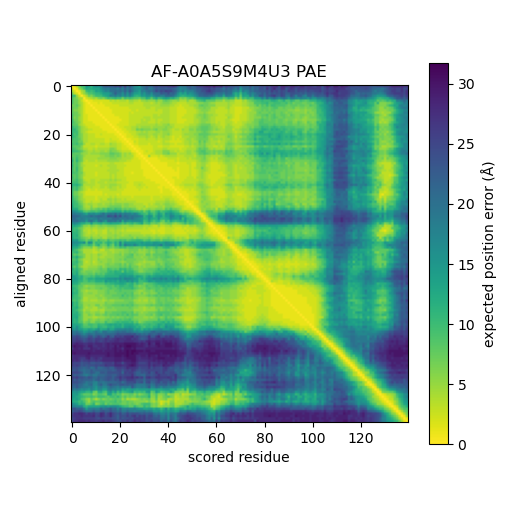.50 128 ASN A CA 1
ATOM 1026 C C . ASN A 1 128 ? 3.727 5.597 -6.017 1.00 59.50 128 ASN A C 1
ATOM 1028 O O . ASN A 1 128 ? 3.608 6.427 -6.925 1.00 59.50 128 ASN A O 1
ATOM 1032 N N . ILE A 1 129 ? 4.827 5.470 -5.288 1.00 60.16 129 ILE A N 1
ATOM 1033 C CA . ILE A 1 129 ? 6.001 6.297 -5.500 1.00 60.16 129 ILE A CA 1
ATOM 1034 C C . ILE A 1 129 ? 7.198 5.380 -5.681 1.00 60.16 129 ILE A C 1
ATOM 1036 O O . ILE A 1 129 ? 7.331 4.347 -5.022 1.00 60.16 129 ILE A O 1
ATOM 1040 N N . PHE A 1 130 ? 8.074 5.772 -6.585 1.00 74.25 130 PHE A N 1
ATOM 1041 C CA . PHE A 1 130 ? 9.351 5.126 -6.769 1.00 74.25 130 PHE A CA 1
ATOM 1042 C C . PHE A 1 130 ? 10.488 5.960 -6.246 1.00 74.25 130 PHE A C 1
ATOM 1044 O O . PHE A 1 130 ? 10.414 7.183 -6.230 1.00 74.25 130 PHE A O 1
ATOM 1051 N N . LEU A 1 131 ? 11.563 5.287 -5.876 1.00 71.56 131 LEU A N 1
ATOM 1052 C CA . LEU A 1 131 ? 12.812 5.930 -5.521 1.00 71.56 131 LEU A CA 1
ATOM 1053 C C . LEU A 1 131 ? 13.813 5.772 -6.652 1.00 71.56 131 LEU A C 1
ATOM 1055 O O . LEU A 1 131 ? 14.083 4.649 -7.080 1.00 71.56 131 LEU A O 1
ATOM 1059 N N . GLN A 1 132 ? 14.377 6.895 -7.079 1.00 74.06 132 GLN A N 1
ATOM 1060 C CA . GLN A 1 132 ? 15.500 6.965 -8.001 1.00 74.06 132 GLN A CA 1
ATOM 1061 C C . GLN A 1 132 ? 16.617 7.801 -7.371 1.00 74.06 132 GLN A C 1
ATOM 1063 O O . GLN A 1 132 ? 16.347 8.813 -6.723 1.00 74.06 132 GLN A O 1
ATOM 1068 N N . VAL A 1 133 ? 17.870 7.384 -7.547 1.00 73.81 133 VAL A N 1
ATOM 1069 C CA . VAL A 1 133 ? 19.029 8.212 -7.186 1.00 73.81 133 VAL A CA 1
ATOM 1070 C C . VAL A 1 133 ? 19.132 9.365 -8.169 1.00 73.81 133 VAL A C 1
ATOM 1072 O O . VAL A 1 133 ? 18.953 9.171 -9.371 1.00 73.81 133 VAL A O 1
ATOM 1075 N N . ASP A 1 134 ? 19.415 10.561 -7.661 1.00 59.69 134 ASP A N 1
ATOM 1076 C CA . ASP A 1 134 ? 19.779 11.684 -8.515 1.00 59.69 134 ASP A CA 1
ATOM 1077 C C . ASP A 1 134 ? 21.145 11.395 -9.150 1.00 59.69 134 ASP A C 1
ATOM 1079 O O . ASP A 1 134 ? 22.190 11.620 -8.542 1.00 59.69 134 ASP A O 1
ATOM 1083 N N . GLY A 1 135 ? 21.129 10.790 -10.335 1.00 50.97 135 GLY A N 1
ATOM 1084 C CA . GLY A 1 135 ? 22.297 10.756 -11.197 1.00 50.97 135 GLY A CA 1
ATOM 1085 C C . GLY A 1 135 ? 22.457 12.140 -11.807 1.00 50.97 135 GLY A C 1
ATOM 1086 O O . GLY A 1 135 ? 21.500 12.649 -12.396 1.00 50.97 135 GLY A O 1
ATOM 1087 N N . ASP A 1 136 ? 23.644 12.737 -11.671 1.00 46.88 136 ASP A N 1
ATOM 1088 C CA . ASP A 1 136 ? 24.050 13.809 -12.580 1.00 46.88 136 ASP A CA 1
ATOM 1089 C C . ASP A 1 136 ? 23.725 13.353 -14.011 1.00 46.88 136 ASP A C 1
ATOM 1091 O O . ASP A 1 136 ? 23.969 12.199 -14.363 1.00 46.88 136 ASP A O 1
ATOM 1095 N N . GLU A 1 137 ? 23.072 14.251 -14.750 1.00 46.16 137 GLU A N 1
ATOM 1096 C CA . GLU A 1 137 ? 22.460 14.095 -16.071 1.00 46.16 137 GLU A CA 1
ATOM 1097 C C . GLU A 1 137 ? 22.974 12.928 -16.935 1.00 46.16 137 GLU A C 1
ATOM 1099 O O . GLU A 1 137 ? 24.174 12.704 -17.054 1.00 46.16 137 GLU A O 1
ATOM 1104 N N . GLN A 1 138 ? 22.033 12.251 -17.607 1.00 35.69 138 GLN A N 1
ATOM 1105 C CA . GLN A 1 138 ? 22.032 11.861 -19.032 1.00 35.69 138 GLN A CA 1
ATOM 1106 C C . GLN A 1 138 ? 21.174 10.588 -19.209 1.00 35.69 138 GLN A C 1
ATOM 1108 O O . GLN A 1 138 ? 21.678 9.468 -19.221 1.00 35.69 138 GLN A O 1
ATOM 1113 N N . PHE A 1 139 ? 19.858 10.754 -19.385 1.00 30.78 139 PHE A N 1
ATOM 1114 C CA . PHE A 1 139 ? 19.076 9.813 -20.193 1.00 30.78 139 PHE A CA 1
ATOM 1115 C C . PHE A 1 139 ? 18.983 10.424 -21.597 1.00 30.78 139 PHE A C 1
ATOM 1117 O O . PHE A 1 139 ? 18.184 11.332 -21.825 1.00 30.78 139 PHE A O 1
ATOM 1124 N N . THR A 1 140 ? 19.853 9.968 -22.502 1.00 32.34 140 THR A N 1
ATOM 1125 C CA . THR A 1 140 ? 19.656 10.039 -23.961 1.00 32.34 140 THR A CA 1
ATOM 1126 C C . THR A 1 140 ? 19.419 8.630 -24.480 1.00 32.34 140 THR A C 1
ATOM 1128 O O . THR A 1 140 ? 20.042 7.700 -23.917 1.00 32.34 140 THR A O 1
#

Radius of gyration: 18.61 Å; Cα contacts (8 Å, |Δi|>4): 112; chains: 1; bounding box: 47×37×47 Å

Mean predicted aligned error: 12.14 Å